Protein AF-A0A2T2RWZ2-F1 (afdb_monomer_lite)

pLDDT: mean 97.0, std 3.91, range [71.19, 98.81]

Structure (mmCIF, N/CA/C/O backbone):
data_AF-A0A2T2RWZ2-F1
#
_entry.id   AF-A0A2T2RWZ2-F1
#
loop_
_atom_site.group_PDB
_atom_site.id
_atom_site.type_symbol
_atom_site.label_atom_id
_atom_site.label_alt_id
_atom_site.label_comp_id
_atom_site.label_asym_id
_atom_site.label_entity_id
_atom_site.label_seq_id
_atom_site.pdbx_PDB_ins_code
_atom_site.Cartn_x
_atom_site.Cartn_y
_atom_site.Cartn_z
_atom_site.occupancy
_atom_site.B_iso_or_equiv
_atom_site.auth_seq_id
_atom_site.auth_comp_id
_atom_site.auth_asym_id
_atom_site.auth_atom_id
_atom_site.pdbx_PDB_model_num
ATOM 1 N N . GLY A 1 1 ? -0.394 1.538 -9.922 1.00 92.38 1 GLY A N 1
ATOM 2 C CA . GLY A 1 1 ? -0.880 0.370 -9.167 1.00 92.38 1 GLY A CA 1
ATOM 3 C C . GLY A 1 1 ? -2.333 0.580 -8.805 1.00 92.38 1 GLY A C 1
ATOM 4 O O . GLY A 1 1 ? -3.041 1.200 -9.586 1.00 92.38 1 GLY A O 1
ATOM 5 N N . VAL A 1 2 ? -2.768 0.091 -7.643 1.00 97.31 2 VAL A N 1
ATOM 6 C CA . VAL A 1 2 ? -4.123 0.315 -7.104 1.00 97.31 2 VAL A CA 1
ATOM 7 C C . VAL A 1 2 ? -4.041 0.806 -5.665 1.00 97.31 2 VAL A C 1
ATOM 9 O O . VAL A 1 2 ? -3.121 0.417 -4.940 1.00 97.31 2 VAL A O 1
ATOM 12 N N . ILE A 1 3 ? -5.022 1.611 -5.261 1.00 98.25 3 ILE A N 1
ATOM 13 C CA . ILE A 1 3 ? -5.198 2.068 -3.882 1.00 98.25 3 ILE A CA 1
ATOM 14 C C . ILE A 1 3 ? -6.351 1.269 -3.280 1.00 98.25 3 ILE A C 1
ATOM 16 O O . ILE A 1 3 ? -7.473 1.306 -3.786 1.00 98.25 3 ILE A O 1
ATOM 20 N N . ARG A 1 4 ? -6.073 0.518 -2.213 1.00 98.31 4 ARG A N 1
ATOM 21 C CA . ARG A 1 4 ? -7.101 -0.164 -1.418 1.00 98.31 4 ARG A CA 1
ATOM 22 C C . ARG A 1 4 ? -7.204 0.522 -0.071 1.00 98.31 4 ARG A C 1
ATOM 24 O O . ARG A 1 4 ? -6.192 0.703 0.596 1.00 98.31 4 ARG A O 1
ATOM 31 N N . ARG A 1 5 ? -8.425 0.859 0.330 1.00 98.25 5 ARG A N 1
ATOM 32 C CA . ARG A 1 5 ? -8.729 1.486 1.616 1.00 98.25 5 ARG A CA 1
ATOM 33 C C . ARG A 1 5 ? -9.694 0.593 2.378 1.00 98.25 5 ARG A C 1
ATOM 35 O O . ARG A 1 5 ? -10.848 0.456 1.982 1.00 98.25 5 ARG A O 1
ATOM 42 N N . VAL A 1 6 ? -9.204 -0.039 3.439 1.00 98.12 6 VAL A N 1
ATOM 43 C CA . VAL A 1 6 ? -9.974 -0.984 4.256 1.00 98.12 6 VAL A CA 1
ATOM 44 C C . VAL A 1 6 ? -10.317 -0.312 5.575 1.00 98.12 6 VAL A C 1
ATOM 46 O O . VAL A 1 6 ? -9.421 -0.008 6.360 1.00 98.12 6 VAL A O 1
ATOM 49 N N . ARG A 1 7 ? -11.606 -0.056 5.809 1.00 98.31 7 ARG A N 1
ATOM 50 C CA . ARG A 1 7 ? -12.088 0.532 7.062 1.00 98.31 7 ARG A CA 1
ATOM 51 C C . ARG A 1 7 ? -12.419 -0.565 8.061 1.00 98.31 7 ARG A C 1
ATOM 53 O O . ARG A 1 7 ? -13.194 -1.466 7.752 1.00 98.31 7 ARG A O 1
ATOM 60 N N . PHE A 1 8 ? -11.856 -0.451 9.252 1.00 98.38 8 PHE A N 1
ATOM 61 C CA . PHE A 1 8 ? -12.123 -1.360 10.355 1.00 98.38 8 PHE A CA 1
ATOM 62 C C . PHE A 1 8 ? -13.377 -0.886 11.083 1.00 98.38 8 PHE A C 1
ATOM 64 O O . PHE A 1 8 ? -13.516 0.300 11.369 1.00 98.38 8 PHE A O 1
ATOM 71 N N . LEU A 1 9 ? -14.325 -1.787 11.335 1.00 98.31 9 LEU A N 1
ATOM 72 C CA . LEU A 1 9 ? -15.586 -1.447 12.010 1.00 98.31 9 LEU A CA 1
ATOM 73 C C . LEU A 1 9 ? -15.540 -1.734 13.513 1.00 98.31 9 LEU A C 1
ATOM 75 O O . LEU A 1 9 ? -16.349 -1.205 14.265 1.00 98.31 9 LEU A O 1
ATOM 79 N N . GLU A 1 10 ? -14.559 -2.518 13.943 1.00 98.50 10 GLU A N 1
ATOM 80 C CA . GLU A 1 10 ? -14.315 -2.918 15.324 1.00 98.50 10 GLU A CA 1
ATOM 81 C C . GLU A 1 10 ? -12.796 -2.933 15.577 1.00 98.50 10 GLU A C 1
ATOM 83 O O . GLU A 1 10 ? -12.026 -2.959 14.607 1.00 98.50 10 GLU A O 1
ATOM 88 N N . PRO A 1 11 ? -12.339 -2.898 16.843 1.00 98.56 11 PRO A N 1
ATOM 89 C CA . PRO A 1 11 ? -10.919 -3.008 17.164 1.00 98.56 11 PRO A CA 1
ATOM 90 C C . PRO A 1 11 ? -10.311 -4.330 16.679 1.00 98.56 11 PRO A C 1
ATOM 92 O O . PRO A 1 11 ? -10.867 -5.398 16.932 1.00 98.56 11 PRO A O 1
ATOM 95 N N . MET A 1 12 ? -9.169 -4.265 15.991 1.00 98.38 12 MET A N 1
ATOM 96 C CA . MET A 1 12 ? -8.472 -5.436 15.443 1.00 98.38 12 MET A CA 1
ATOM 97 C C . MET A 1 12 ? -6.964 -5.188 15.330 1.00 98.38 12 MET A C 1
ATOM 99 O O . MET A 1 12 ? -6.522 -4.052 15.156 1.00 98.38 12 MET A O 1
ATOM 103 N N . THR A 1 13 ? -6.180 -6.265 15.292 1.00 98.56 13 THR A N 1
ATOM 104 C CA . THR A 1 13 ? -4.766 -6.222 14.895 1.00 98.56 13 THR A CA 1
ATOM 105 C C . THR A 1 13 ? -4.641 -6.472 13.391 1.00 98.56 13 THR A C 1
ATOM 107 O O . THR A 1 13 ? -5.127 -7.483 12.880 1.00 98.56 13 THR A O 1
ATOM 110 N N . ALA A 1 14 ? -3.956 -5.583 12.671 1.00 98.31 14 ALA A N 1
ATOM 111 C CA . ALA A 1 14 ? -3.677 -5.733 11.246 1.00 98.31 14 ALA A CA 1
ATOM 112 C C . ALA A 1 14 ? -2.177 -5.925 10.990 1.00 98.31 14 ALA A C 1
ATOM 114 O O . ALA A 1 14 ? -1.341 -5.228 11.565 1.00 98.31 14 ALA A O 1
ATOM 115 N N . GLY A 1 15 ? -1.837 -6.852 10.093 1.00 98.12 15 GLY A N 1
ATOM 116 C CA . GLY A 1 15 ? -0.467 -7.111 9.653 1.00 98.12 15 GLY A CA 1
ATOM 117 C C . GLY A 1 15 ? -0.322 -6.946 8.145 1.00 98.12 15 GLY A C 1
ATOM 118 O O . GLY A 1 15 ? -1.238 -7.270 7.389 1.00 98.12 15 GLY A O 1
ATOM 119 N N . ILE A 1 16 ? 0.836 -6.465 7.698 1.00 98.12 16 ILE A N 1
ATOM 120 C CA . ILE A 1 16 ? 1.171 -6.368 6.277 1.00 98.12 16 ILE A CA 1
ATOM 121 C C . ILE A 1 16 ? 2.570 -6.908 6.002 1.00 98.12 16 ILE A C 1
ATOM 123 O O . ILE A 1 16 ? 3.506 -6.659 6.758 1.00 98.12 16 ILE A O 1
ATOM 127 N N . LEU A 1 17 ? 2.696 -7.620 4.883 1.00 98.19 17 LEU A N 1
ATOM 128 C CA . LEU A 1 17 ? 3.953 -7.991 4.246 1.00 98.19 17 LEU A CA 1
ATOM 129 C C . LEU A 1 17 ? 3.858 -7.569 2.781 1.00 98.19 17 LEU A C 1
ATOM 131 O O . LEU A 1 17 ? 3.009 -8.059 2.036 1.00 98.19 17 LEU A O 1
ATOM 135 N N . SER A 1 18 ? 4.695 -6.624 2.368 1.00 97.00 18 SER A N 1
ATOM 136 C CA . SER A 1 18 ? 4.586 -6.000 1.051 1.00 97.00 18 SER A CA 1
ATOM 137 C C . SER A 1 18 ? 5.948 -5.610 0.480 1.00 97.00 18 SER A C 1
ATOM 139 O O . SER A 1 18 ? 6.793 -5.052 1.165 1.00 97.00 18 SER A O 1
ATOM 141 N N . GLY A 1 19 ? 6.177 -5.901 -0.802 1.00 96.44 19 GLY A N 1
ATOM 142 C CA . GLY A 1 19 ? 7.423 -5.558 -1.495 1.00 96.44 19 GLY A CA 1
ATOM 143 C C . GLY A 1 19 ? 7.385 -4.190 -2.182 1.00 96.44 19 GLY A C 1
ATOM 144 O O . GLY A 1 19 ? 6.346 -3.535 -2.258 1.00 96.44 19 GLY A O 1
ATOM 145 N N . ARG A 1 20 ? 8.526 -3.779 -2.756 1.00 97.19 20 ARG A N 1
ATOM 146 C CA . ARG A 1 20 ? 8.640 -2.590 -3.633 1.00 97.19 20 ARG A CA 1
ATOM 147 C C . ARG A 1 20 ? 8.172 -1.278 -2.974 1.00 97.19 20 ARG A C 1
ATOM 149 O O . ARG A 1 20 ? 7.492 -0.469 -3.599 1.00 97.19 20 ARG A O 1
ATOM 156 N N . ARG A 1 21 ? 8.530 -1.098 -1.695 1.00 97.06 21 ARG A N 1
ATOM 157 C CA . ARG A 1 21 ? 8.297 0.126 -0.895 1.00 97.06 21 ARG A CA 1
ATOM 158 C C . ARG A 1 21 ? 9.487 1.091 -0.864 1.00 97.06 21 ARG A C 1
ATOM 160 O O . ARG A 1 21 ? 9.341 2.243 -0.496 1.00 97.06 21 ARG A O 1
ATOM 167 N N . ARG A 1 22 ? 10.666 0.607 -1.269 1.00 95.75 22 ARG A N 1
ATOM 168 C CA . ARG A 1 22 ? 11.913 1.387 -1.356 1.00 95.75 22 ARG A CA 1
ATOM 169 C C . ARG A 1 22 ? 12.556 1.290 -2.733 1.00 95.75 22 ARG A C 1
ATOM 171 O O . ARG A 1 22 ? 12.957 2.296 -3.296 1.00 95.75 22 ARG A O 1
ATOM 178 N N . ILE A 1 23 ? 12.660 0.071 -3.267 1.00 97.38 23 ILE A N 1
ATOM 179 C CA . ILE A 1 23 ? 13.216 -0.164 -4.603 1.00 97.38 23 ILE A CA 1
ATOM 180 C C . ILE A 1 23 ? 12.061 -0.297 -5.606 1.00 97.38 23 ILE A C 1
ATOM 182 O O . ILE A 1 23 ? 11.247 -1.220 -5.442 1.00 97.38 23 ILE A O 1
ATOM 186 N N . PRO A 1 24 ? 11.979 0.584 -6.622 1.00 97.38 24 PRO A N 1
ATOM 187 C CA . PRO A 1 24 ? 10.916 0.547 -7.617 1.00 97.38 24 PRO A CA 1
ATOM 188 C C . PRO A 1 24 ? 11.014 -0.699 -8.509 1.00 97.38 24 PRO A C 1
ATOM 190 O O . PRO A 1 24 ? 12.100 -1.267 -8.677 1.00 97.38 24 PRO A O 1
ATOM 193 N N . PRO A 1 25 ? 9.901 -1.158 -9.099 1.00 97.81 25 PRO A N 1
ATOM 194 C CA . PRO A 1 25 ? 9.949 -2.105 -10.208 1.00 97.81 25 PRO A CA 1
ATOM 195 C C . PRO A 1 25 ? 10.730 -1.512 -11.389 1.00 97.81 25 PRO A C 1
ATOM 197 O O . PRO A 1 25 ? 10.502 -0.367 -11.773 1.00 97.81 25 PRO A O 1
ATOM 200 N N . PHE A 1 26 ? 11.678 -2.273 -11.937 1.00 97.44 26 PHE A N 1
ATOM 201 C CA . PHE A 1 26 ? 12.529 -1.815 -13.035 1.00 97.44 26 PHE A CA 1
ATOM 202 C C . PHE A 1 26 ? 11.781 -1.853 -14.368 1.00 97.44 26 PHE A C 1
ATOM 204 O O . PHE A 1 26 ? 10.932 -2.722 -14.575 1.00 97.44 26 PHE A O 1
ATOM 211 N N . GLY A 1 27 ? 12.120 -0.930 -15.264 1.00 97.44 27 GLY A N 1
ATOM 212 C CA . GLY A 1 27 ? 11.704 -0.996 -16.659 1.00 97.44 27 GLY A CA 1
ATOM 213 C C . GLY A 1 27 ? 12.654 -1.843 -17.507 1.00 97.44 27 GLY A C 1
ATOM 214 O O . GLY A 1 27 ? 13.750 -2.212 -17.080 1.00 97.44 27 GLY A O 1
ATOM 215 N N . LEU A 1 28 ? 12.217 -2.180 -18.715 1.00 97.56 28 LEU A N 1
ATOM 216 C CA . LEU A 1 28 ? 12.936 -3.042 -19.653 1.00 97.56 28 LEU A CA 1
ATOM 217 C C . LEU A 1 28 ? 13.108 -2.354 -21.009 1.00 97.56 28 LEU A C 1
ATOM 219 O O . LEU A 1 28 ? 12.229 -1.621 -21.453 1.00 97.56 28 LEU A O 1
ATOM 223 N N . GLN A 1 29 ? 14.229 -2.624 -21.689 1.00 97.00 29 GLN A N 1
ATOM 224 C CA . GLN A 1 29 ? 14.500 -2.134 -23.054 1.00 97.00 29 GLN A CA 1
ATOM 225 C C . GLN A 1 29 ? 14.351 -0.606 -23.199 1.00 97.00 29 GLN A C 1
ATOM 227 O O . GLN A 1 29 ? 13.722 -0.116 -24.130 1.00 97.00 29 GLN A O 1
ATOM 232 N N . GLY A 1 30 ? 14.902 0.151 -22.245 1.00 95.50 30 GLY A N 1
ATOM 233 C CA . GLY A 1 30 ? 14.787 1.615 -22.210 1.00 9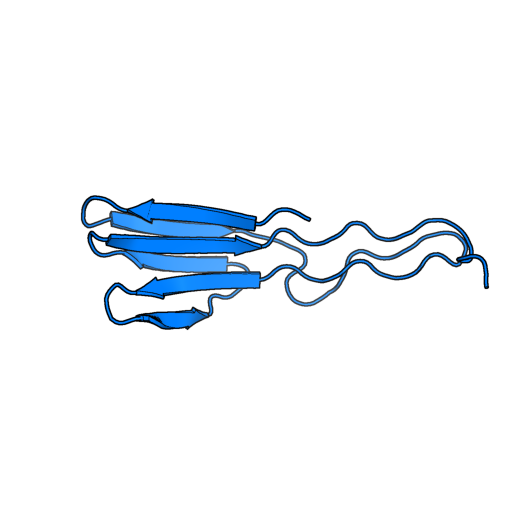5.50 30 GLY A CA 1
ATOM 234 C C . GLY A 1 30 ? 13.524 2.143 -21.521 1.00 95.50 30 GLY A C 1
ATOM 235 O O . GLY A 1 30 ? 13.377 3.352 -21.402 1.00 95.50 30 GLY A O 1
ATOM 236 N N . GLY A 1 31 ? 12.649 1.258 -21.033 1.00 97.44 31 GLY A N 1
ATOM 237 C CA . 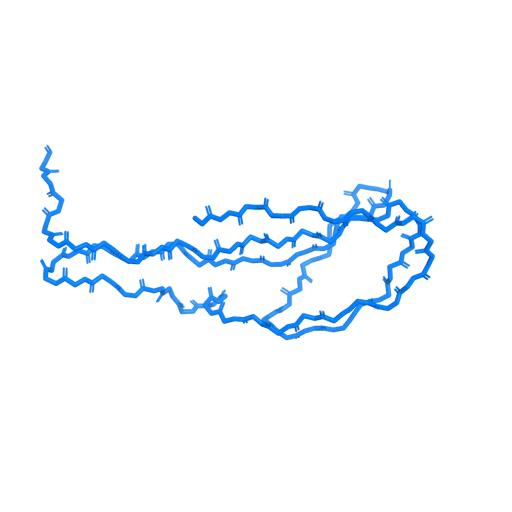GLY A 1 31 ? 11.485 1.637 -20.237 1.00 97.44 31 GLY A CA 1
ATOM 238 C C . GLY A 1 31 ? 11.852 2.197 -18.866 1.00 97.44 31 GLY A C 1
ATOM 239 O O . GLY A 1 31 ? 12.811 1.756 -18.227 1.00 97.44 31 GLY A O 1
ATOM 240 N N . GLU A 1 32 ? 11.047 3.148 -18.402 1.00 96.69 32 GLU A N 1
ATOM 241 C CA . GLU A 1 32 ? 11.213 3.795 -17.101 1.00 96.69 32 GLU A CA 1
ATOM 242 C C . GLU A 1 32 ? 10.799 2.890 -15.930 1.00 96.69 32 GLU A C 1
ATOM 244 O O . GLU A 1 32 ? 10.092 1.884 -16.081 1.00 96.69 32 GLU A O 1
ATOM 249 N N . THR A 1 33 ? 11.250 3.243 -14.727 1.00 97.69 33 THR A N 1
ATOM 250 C CA . THR A 1 33 ? 10.884 2.541 -13.494 1.00 97.69 33 THR A CA 1
ATOM 251 C C . THR A 1 33 ? 9.432 2.812 -13.100 1.00 97.69 33 THR A C 1
ATOM 253 O O . THR A 1 33 ? 8.882 3.886 -13.324 1.00 97.69 33 THR A O 1
ATOM 256 N N . GLY A 1 34 ? 8.798 1.827 -12.463 1.00 97.06 34 GLY A N 1
ATOM 257 C CA . GLY A 1 34 ? 7.481 2.006 -11.859 1.00 97.06 34 GLY A CA 1
ATOM 258 C C . GLY A 1 34 ? 7.567 2.758 -10.530 1.00 97.06 34 GLY A C 1
ATOM 259 O O . GLY A 1 34 ? 8.570 2.680 -9.824 1.00 97.06 34 GLY A O 1
ATOM 260 N N . ALA A 1 35 ? 6.489 3.428 -10.127 1.00 97.75 35 ALA A N 1
ATOM 261 C CA . ALA A 1 35 ? 6.411 4.033 -8.797 1.00 97.75 35 ALA A CA 1
ATOM 262 C C . ALA A 1 35 ? 6.470 2.969 -7.680 1.00 97.75 35 ALA A C 1
ATOM 264 O O . ALA A 1 35 ? 5.884 1.884 -7.805 1.00 97.75 35 ALA A O 1
ATOM 265 N N . VAL A 1 36 ? 7.137 3.292 -6.567 1.00 98.25 36 VAL A N 1
ATOM 266 C CA . VAL A 1 36 ? 7.060 2.492 -5.334 1.00 98.25 36 VAL A CA 1
ATOM 267 C C . VAL A 1 36 ? 5.654 2.563 -4.737 1.00 98.25 36 VAL A C 1
ATOM 269 O O . VAL A 1 36 ? 4.921 3.522 -4.956 1.00 98.25 36 VAL A O 1
ATOM 272 N N . GLY A 1 37 ? 5.271 1.527 -3.994 1.00 98.06 37 GLY A N 1
ATOM 273 C CA . GLY A 1 37 ? 4.066 1.573 -3.167 1.00 98.06 37 GLY A CA 1
ATOM 274 C C . GLY A 1 37 ? 4.354 2.146 -1.781 1.00 98.06 37 GLY A C 1
ATOM 275 O O . GLY A 1 37 ? 5.514 2.240 -1.377 1.00 98.06 37 GLY A O 1
ATOM 276 N N . CYS A 1 38 ? 3.304 2.414 -1.014 1.00 98.19 38 CYS A N 1
ATOM 277 C CA . CYS A 1 38 ? 3.376 2.779 0.400 1.00 98.19 38 CYS A CA 1
ATOM 278 C C . CYS A 1 38 ? 2.196 2.164 1.169 1.00 98.19 38 CYS A C 1
ATOM 280 O O . CYS A 1 38 ? 1.242 1.649 0.579 1.00 98.19 38 CYS A O 1
ATOM 282 N N . ASN A 1 39 ? 2.300 2.158 2.495 1.00 98.50 39 ASN A N 1
ATOM 283 C CA . ASN A 1 39 ? 1.261 1.674 3.394 1.00 98.50 39 ASN A CA 1
ATOM 284 C C . ASN A 1 39 ? 1.100 2.691 4.523 1.00 98.50 39 ASN A C 1
ATOM 286 O O . ASN A 1 39 ? 2.099 3.195 5.038 1.00 98.50 39 ASN A O 1
ATOM 290 N N . TYR A 1 40 ? -0.128 2.970 4.938 1.00 98.75 40 TYR A N 1
ATOM 291 C CA . TYR A 1 40 ? -0.375 3.853 6.074 1.00 98.75 40 TYR A CA 1
ATOM 292 C C . TYR A 1 40 ? -1.737 3.589 6.705 1.00 98.75 40 TYR A C 1
ATOM 294 O O . TYR A 1 40 ? -2.637 3.016 6.090 1.00 98.75 40 TYR A O 1
ATOM 302 N N . VAL A 1 41 ? -1.881 4.015 7.956 1.00 98.81 41 VAL A N 1
ATOM 303 C CA . VAL A 1 41 ? -3.162 4.060 8.656 1.00 98.81 41 VAL A CA 1
ATOM 304 C C . VAL A 1 41 ? -3.629 5.500 8.723 1.00 98.81 41 VAL A C 1
ATOM 306 O O . VAL A 1 41 ? -2.919 6.348 9.257 1.00 98.81 41 VAL A O 1
ATOM 309 N N . GLU A 1 42 ? -4.840 5.761 8.256 1.00 98.69 42 GLU A N 1
ATOM 310 C CA . GLU A 1 42 ? -5.555 6.991 8.574 1.00 98.69 42 GLU A CA 1
ATOM 311 C C . GLU A 1 42 ? -6.430 6.735 9.793 1.00 98.69 42 GLU A C 1
ATOM 313 O O . GLU A 1 42 ? -7.296 5.854 9.799 1.00 98.69 42 GLU A O 1
ATOM 318 N N . ARG A 1 43 ? -6.186 7.504 10.845 1.00 98.19 43 ARG A N 1
ATOM 319 C CA . ARG A 1 43 ? -6.926 7.418 12.097 1.00 98.19 43 ARG A CA 1
ATOM 320 C C . ARG A 1 43 ? -8.218 8.223 12.015 1.00 98.19 43 ARG A C 1
ATOM 322 O O . ARG A 1 43 ? -8.304 9.199 11.271 1.00 98.19 43 ARG A O 1
ATOM 329 N N . CYS A 1 44 ? -9.195 7.895 12.857 1.00 95.38 44 CYS A N 1
ATOM 330 C CA . CYS A 1 44 ? -10.437 8.676 12.989 1.00 95.38 44 CYS A CA 1
ATOM 331 C C . CYS A 1 44 ? -10.208 10.165 13.301 1.00 95.38 44 CYS A C 1
ATOM 333 O O . CYS A 1 44 ? -11.003 11.012 12.903 1.00 95.38 44 CYS A O 1
ATOM 335 N N . ASN A 1 45 ? -9.106 10.501 13.978 1.00 94.56 45 ASN A N 1
ATOM 336 C CA . ASN A 1 45 ? -8.712 11.887 14.249 1.00 94.56 45 ASN A CA 1
ATOM 337 C C . ASN A 1 45 ? -8.001 12.569 13.059 1.00 94.56 45 ASN A C 1
ATOM 339 O O . ASN A 1 45 ? -7.380 13.610 13.239 1.00 94.56 45 ASN A O 1
ATOM 343 N N . SER A 1 46 ? -8.063 11.978 11.861 1.00 93.88 46 SER A N 1
ATOM 344 C CA . SER A 1 46 ? -7.388 12.416 10.629 1.00 93.88 46 SER A CA 1
ATOM 345 C C . SER A 1 46 ? -5.855 12.374 10.652 1.00 93.88 46 SER A C 1
ATOM 347 O O . SER A 1 46 ? -5.230 12.772 9.671 1.00 93.88 46 SER A O 1
ATOM 349 N N . SER A 1 47 ? -5.221 11.872 11.720 1.00 98.06 47 SER A N 1
ATOM 350 C CA . SER A 1 47 ? -3.773 11.636 11.701 1.00 98.06 47 SER A CA 1
ATOM 351 C C . SER A 1 47 ? -3.420 10.454 10.802 1.00 98.06 47 SER A C 1
ATOM 353 O O . SER A 1 47 ? -4.169 9.479 10.704 1.00 98.06 47 SER A O 1
ATOM 355 N N . VAL A 1 48 ? -2.253 10.536 10.168 1.00 98.38 48 VAL A N 1
ATOM 356 C CA . VAL A 1 48 ? -1.715 9.473 9.320 1.00 98.38 48 VAL A CA 1
ATOM 357 C C . VAL A 1 48 ? -0.504 8.865 10.007 1.00 98.38 48 VAL A C 1
ATOM 359 O O . VAL A 1 48 ? 0.395 9.577 10.451 1.00 98.38 48 VAL A O 1
ATOM 362 N N . LYS A 1 49 ? -0.480 7.537 10.096 1.00 98.31 49 LYS A N 1
ATOM 363 C CA . LYS A 1 49 ? 0.684 6.767 10.528 1.00 98.31 49 LYS A CA 1
ATOM 364 C C . LYS A 1 49 ? 1.219 5.982 9.341 1.00 98.31 49 LYS A C 1
ATOM 366 O O . LYS A 1 49 ? 0.590 5.010 8.926 1.00 98.31 49 LYS A O 1
ATOM 371 N N . GLU A 1 50 ? 2.379 6.374 8.834 1.00 98.38 50 GLU A N 1
ATOM 372 C CA . GLU A 1 50 ? 3.094 5.593 7.825 1.00 98.38 50 GLU A CA 1
ATOM 373 C C . GLU A 1 50 ? 3.554 4.247 8.392 1.00 98.38 50 GLU A C 1
ATOM 375 O O . GLU A 1 50 ? 3.851 4.113 9.584 1.00 98.38 50 GLU A O 1
ATOM 380 N N . LEU A 1 51 ? 3.575 3.236 7.528 1.00 98.25 51 LEU A N 1
ATOM 381 C CA . LEU A 1 51 ? 4.008 1.886 7.851 1.00 98.25 51 LEU A CA 1
ATOM 382 C C . LEU A 1 51 ? 5.079 1.427 6.864 1.00 98.25 51 LEU A C 1
ATOM 384 O O . LEU A 1 51 ? 4.991 1.666 5.657 1.00 98.25 51 LEU A O 1
ATOM 388 N N . ASP A 1 52 ? 6.040 0.671 7.382 1.00 97.69 52 ASP A N 1
ATOM 389 C CA . ASP A 1 52 ? 7.061 0.018 6.577 1.00 97.69 52 ASP A CA 1
ATOM 390 C C . ASP A 1 52 ? 6.491 -1.095 5.673 1.00 97.69 52 ASP A C 1
ATOM 392 O O . ASP A 1 52 ? 5.303 -1.435 5.666 1.00 97.69 52 ASP A O 1
ATOM 396 N N . SER A 1 53 ? 7.385 -1.698 4.886 1.00 96.94 53 SER A N 1
ATOM 397 C CA . SER A 1 53 ? 7.096 -2.876 4.054 1.00 96.94 53 SER A CA 1
ATOM 398 C C . SER A 1 53 ? 6.514 -4.065 4.826 1.00 96.94 53 SER A C 1
ATOM 400 O O . SER A 1 53 ? 5.639 -4.759 4.296 1.00 96.94 53 SER A O 1
ATOM 402 N N . THR A 1 54 ? 6.963 -4.248 6.068 1.00 98.31 54 THR A N 1
ATOM 403 C CA . THR A 1 54 ? 6.475 -5.251 7.012 1.00 98.31 54 THR A CA 1
ATOM 404 C C . THR A 1 54 ? 6.107 -4.544 8.303 1.00 98.31 54 THR A C 1
ATOM 406 O O . THR A 1 54 ? 6.960 -3.900 8.909 1.00 98.31 54 THR A O 1
ATOM 409 N N . ALA A 1 55 ? 4.853 -4.653 8.727 1.00 98.25 55 ALA A N 1
ATOM 410 C CA . ALA A 1 55 ? 4.384 -3.985 9.934 1.00 98.25 55 ALA A CA 1
ATOM 411 C C . ALA A 1 55 ? 3.199 -4.722 10.562 1.00 98.25 55 ALA A C 1
ATOM 413 O O . ALA A 1 55 ? 2.437 -5.401 9.872 1.00 98.25 55 ALA A O 1
ATOM 414 N N . VAL A 1 56 ? 3.036 -4.532 11.871 1.00 98.50 56 VAL A N 1
ATOM 415 C CA . VAL A 1 56 ? 1.841 -4.898 12.638 1.00 98.50 56 VAL A CA 1
ATOM 416 C C . VAL A 1 56 ? 1.334 -3.639 13.334 1.00 98.50 56 VAL A C 1
ATOM 418 O O . VAL A 1 56 ? 2.127 -2.845 13.847 1.00 98.50 56 VAL A O 1
ATOM 421 N N . VAL A 1 57 ? 0.023 -3.419 13.318 1.00 98.44 57 VAL A N 1
ATOM 422 C CA . VAL A 1 57 ? -0.598 -2.225 13.887 1.00 98.44 57 VAL A CA 1
ATOM 423 C C . VAL A 1 57 ? -1.964 -2.542 14.486 1.00 98.44 57 VAL A C 1
ATOM 425 O O . VAL A 1 57 ? -2.776 -3.243 13.886 1.00 98.44 57 VAL A O 1
ATOM 428 N N . GLU A 1 58 ? -2.219 -1.979 15.664 1.00 98.56 58 GLU A N 1
ATOM 429 C CA . GLU A 1 58 ? -3.547 -1.964 16.274 1.00 98.56 58 GLU A CA 1
ATOM 430 C C . GLU A 1 58 ? -4.436 -0.925 15.581 1.00 98.56 58 GLU A C 1
ATOM 432 O O . GLU A 1 58 ? -4.040 0.238 15.388 1.00 98.56 58 GLU A O 1
ATOM 437 N N . MET A 1 59 ? -5.636 -1.355 15.208 1.00 98.56 59 MET A N 1
ATOM 438 C CA . MET A 1 59 ? -6.656 -0.571 14.520 1.00 98.56 59 MET A CA 1
ATOM 439 C C . MET A 1 59 ? -7.831 -0.338 15.463 1.00 98.56 59 MET A C 1
ATOM 441 O O . MET A 1 59 ? -8.300 -1.271 16.112 1.00 98.56 59 MET A O 1
ATOM 445 N N . ASN A 1 60 ? -8.333 0.893 15.512 1.00 98.44 60 ASN A N 1
ATOM 446 C CA . ASN A 1 60 ? -9.587 1.201 16.190 1.00 98.44 60 ASN A CA 1
ATOM 447 C C . ASN A 1 60 ? -10.758 1.139 15.205 1.00 98.44 60 ASN A C 1
ATOM 449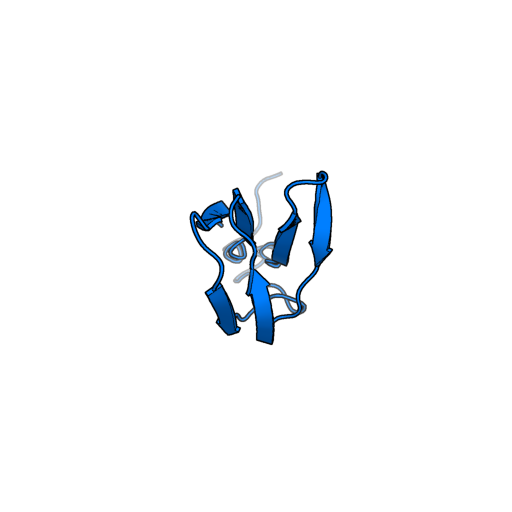 O O . ASN A 1 60 ? -10.579 1.267 13.991 1.00 98.44 60 ASN A O 1
ATOM 453 N N . ALA A 1 61 ? -11.977 1.027 15.735 1.00 98.25 61 ALA A N 1
ATOM 454 C CA . ALA A 1 61 ? -13.180 1.212 14.936 1.00 98.25 61 AL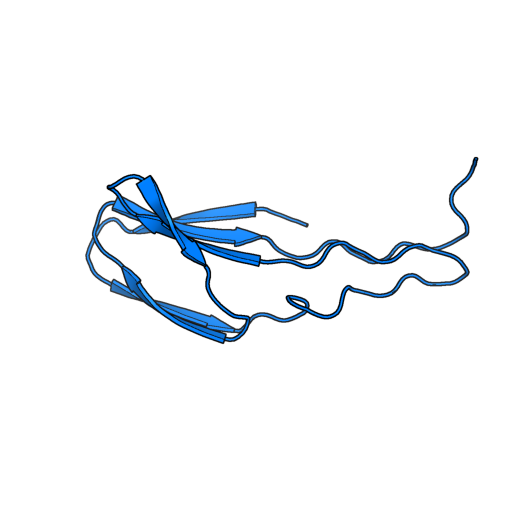A A CA 1
ATOM 455 C C . ALA A 1 61 ? -13.161 2.586 14.235 1.00 98.25 61 ALA A C 1
ATOM 457 O O . ALA A 1 61 ? -12.935 3.625 14.858 1.00 98.25 61 ALA A O 1
ATOM 458 N N . GLY A 1 62 ? -13.399 2.570 12.927 1.00 98.25 62 GLY A N 1
ATOM 459 C CA . GLY A 1 62 ? -13.393 3.723 12.034 1.00 98.25 62 GLY A CA 1
ATOM 460 C C . GLY A 1 62 ? -12.040 4.045 11.388 1.00 98.25 62 GLY A C 1
ATOM 461 O O . GLY A 1 62 ? -12.045 4.744 10.369 1.00 98.25 62 GLY A O 1
ATOM 462 N N . ASP A 1 63 ? -10.922 3.513 11.900 1.00 98.69 63 ASP A N 1
ATOM 463 C CA . ASP A 1 63 ? -9.607 3.672 11.271 1.00 98.69 63 ASP A CA 1
ATOM 464 C C . ASP A 1 63 ? -9.593 2.993 9.888 1.00 98.69 63 ASP A C 1
ATOM 466 O O . ASP A 1 63 ? -10.281 1.992 9.645 1.00 98.69 63 ASP A O 1
ATOM 470 N N . ALA A 1 64 ? -8.786 3.522 8.969 1.00 98.62 64 ALA A N 1
ATOM 471 C CA . ALA A 1 64 ? -8.607 2.956 7.639 1.00 98.62 64 ALA A CA 1
ATOM 472 C C . ALA A 1 64 ? -7.154 2.534 7.407 1.00 98.62 64 ALA A C 1
ATOM 474 O O . ALA A 1 64 ? -6.235 3.335 7.549 1.00 98.62 64 ALA A O 1
ATOM 475 N N . PHE A 1 65 ? -6.950 1.280 7.003 1.00 98.69 65 PHE A N 1
ATOM 476 C CA . PHE A 1 65 ? -5.668 0.803 6.491 1.00 98.69 65 PHE A CA 1
ATOM 477 C C . PHE A 1 65 ? -5.637 1.048 4.981 1.00 98.69 65 PHE A C 1
ATOM 479 O O . PHE A 1 65 ? -6.432 0.465 4.233 1.00 98.69 65 PHE A O 1
ATOM 486 N N . VAL A 1 66 ? -4.721 1.904 4.531 1.00 98.69 66 VAL A N 1
ATOM 487 C CA . VAL A 1 66 ? -4.503 2.198 3.115 1.00 98.69 66 VAL A CA 1
ATOM 488 C C . VAL A 1 66 ? -3.273 1.467 2.593 1.00 98.69 66 VAL A C 1
ATOM 490 O O . VAL A 1 66 ? -2.196 1.496 3.191 1.00 98.69 66 VAL A O 1
ATOM 493 N N . ILE A 1 67 ? -3.454 0.791 1.461 1.00 98.56 67 ILE A N 1
ATOM 494 C CA . ILE A 1 67 ? -2.415 0.039 0.764 1.00 98.56 67 ILE A CA 1
ATOM 495 C C . ILE A 1 67 ? -2.326 0.571 -0.659 1.00 98.56 67 ILE A C 1
ATOM 497 O O . ILE A 1 67 ? -3.209 0.316 -1.487 1.00 98.56 67 ILE A O 1
ATOM 501 N N . GLU A 1 68 ? -1.226 1.251 -0.959 1.00 98.38 68 GLU A N 1
ATOM 502 C CA . GLU A 1 68 ? -0.894 1.691 -2.307 1.00 98.38 68 GLU A CA 1
ATOM 503 C C . GLU A 1 68 ? 0.057 0.670 -2.928 1.00 98.38 68 GLU A C 1
ATOM 505 O O . GLU A 1 68 ? 1.201 0.467 -2.512 1.00 98.38 68 GLU A O 1
ATOM 510 N N . THR A 1 69 ? -0.449 -0.073 -3.907 1.00 97.94 69 THR A N 1
ATOM 511 C CA . THR A 1 69 ? 0.344 -1.087 -4.609 1.00 97.94 69 THR A CA 1
ATOM 512 C C . THR A 1 69 ? 1.238 -0.396 -5.646 1.00 97.94 69 THR A C 1
ATOM 514 O O . THR A 1 69 ? 0.730 0.471 -6.363 1.00 97.94 69 THR A O 1
ATOM 517 N N . PRO A 1 70 ? 2.525 -0.780 -5.781 1.00 98.25 70 PRO A N 1
ATOM 518 C CA . PRO A 1 70 ? 3.459 -0.179 -6.736 1.00 98.25 70 PRO A CA 1
ATOM 519 C C . PRO A 1 70 ? 2.922 -0.196 -8.173 1.00 98.25 70 PRO A C 1
ATOM 521 O O . PRO A 1 70 ? 2.064 -1.008 -8.542 1.00 98.25 70 PRO A O 1
ATOM 524 N N . GLY A 1 71 ? 3.442 0.709 -8.999 1.00 97.88 71 GLY A N 1
ATOM 525 C CA . GLY A 1 71 ? 3.294 0.632 -10.453 1.00 97.88 71 GLY A CA 1
ATOM 526 C C . GLY A 1 71 ? 4.160 -0.479 -11.051 1.00 97.88 71 GLY A C 1
ATOM 527 O O . GLY A 1 71 ? 5.130 -0.906 -10.435 1.00 97.88 71 GLY A O 1
ATOM 528 N N . GLY A 1 72 ? 3.820 -0.949 -12.251 1.00 97.50 72 GLY A N 1
ATOM 529 C CA . GLY A 1 72 ? 4.737 -1.776 -13.042 1.00 97.50 72 GLY A CA 1
ATOM 530 C C . GLY A 1 72 ? 5.838 -0.915 -13.665 1.00 97.50 72 GLY A C 1
ATOM 531 O O . GLY A 1 72 ? 5.626 0.277 -13.872 1.00 97.50 72 GLY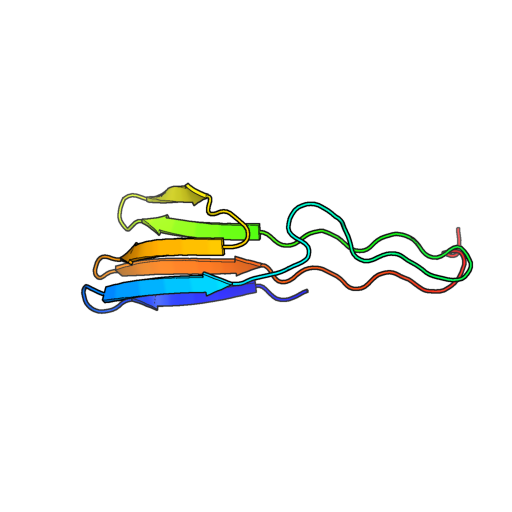 A O 1
ATOM 532 N N . GLY A 1 73 ? 6.998 -1.507 -13.949 1.00 97.44 73 GLY A N 1
ATOM 533 C CA . GLY A 1 73 ? 8.001 -0.861 -14.798 1.00 97.44 73 GLY A CA 1
ATOM 534 C C . GLY A 1 73 ? 7.566 -0.873 -16.263 1.00 97.44 73 GLY A C 1
ATOM 535 O O . GLY A 1 73 ? 6.843 -1.778 -16.687 1.00 97.44 73 GLY A O 1
ATOM 536 N N . GLY A 1 74 ? 7.984 0.140 -17.017 1.00 97.31 74 GLY A N 1
ATOM 537 C CA . GLY A 1 74 ? 7.670 0.272 -18.436 1.00 97.31 74 GLY A CA 1
ATOM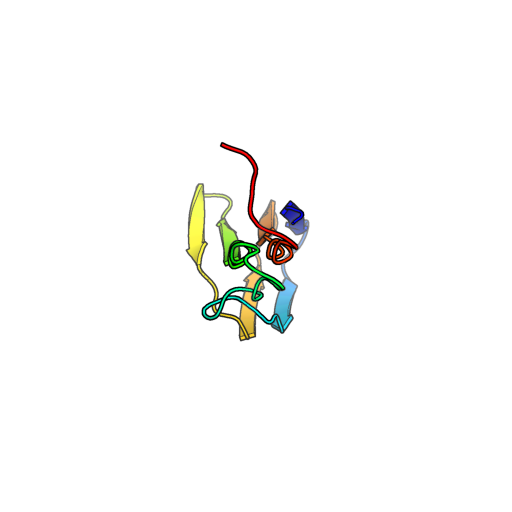 538 C C . GLY A 1 74 ? 8.490 -0.664 -19.325 1.00 97.31 74 GLY A C 1
ATOM 539 O O . GLY A 1 74 ? 9.485 -1.256 -18.900 1.00 97.31 74 GLY A O 1
ATOM 540 N N . TYR A 1 75 ? 8.087 -0.765 -20.591 1.00 97.50 75 TYR A N 1
ATOM 541 C CA . TYR A 1 75 ? 8.847 -1.447 -21.635 1.00 97.50 75 TYR A CA 1
ATOM 542 C C . TYR A 1 75 ? 9.013 -0.529 -22.846 1.00 97.50 75 TYR A C 1
ATOM 544 O O . TYR A 1 75 ? 8.024 0.026 -23.322 1.00 97.50 75 TYR A O 1
ATOM 552 N N . GLY A 1 76 ? 10.234 -0.445 -23.376 1.00 97.38 76 GLY A N 1
ATOM 553 C CA . GLY A 1 76 ? 10.555 0.394 -24.530 1.00 97.38 76 GLY A CA 1
ATOM 554 C C . GLY A 1 76 ? 10.818 1.852 -24.154 1.00 97.38 76 GLY A C 1
ATOM 555 O O . GLY A 1 76 ? 10.442 2.306 -23.077 1.00 97.38 76 GLY A O 1
ATOM 556 N N . ILE A 1 77 ? 11.474 2.583 -25.053 1.00 95.94 77 ILE A N 1
ATOM 557 C CA . ILE A 1 77 ? 11.719 4.020 -24.891 1.00 95.94 77 ILE A CA 1
ATOM 558 C C . ILE A 1 77 ? 10.372 4.748 -25.046 1.00 95.94 77 ILE A C 1
ATOM 560 O O . ILE A 1 77 ? 9.709 4.538 -26.069 1.00 95.94 77 ILE A O 1
ATOM 564 N N . PRO A 1 78 ? 9.940 5.566 -24.067 1.00 84.38 78 PRO A N 1
ATOM 565 C CA . PRO A 1 78 ? 8.747 6.387 -24.218 1.00 84.38 78 PRO A CA 1
ATOM 566 C C . PRO A 1 78 ? 8.885 7.298 -25.448 1.00 84.38 78 PRO A C 1
ATOM 568 O O . PRO A 1 78 ? 9.964 7.855 -25.657 1.00 84.38 78 PRO A O 1
ATOM 571 N N . PRO A 1 79 ? 7.842 7.440 -26.279 1.00 80.81 79 PRO A N 1
ATOM 572 C CA . PRO A 1 79 ? 7.855 8.443 -27.339 1.00 80.81 79 PRO A CA 1
ATOM 573 C C . PRO A 1 79 ? 7.996 9.852 -26.737 1.00 80.81 79 PRO A C 1
ATOM 575 O O . PRO A 1 79 ? 7.516 10.082 -25.625 1.00 80.81 79 PRO A O 1
ATOM 578 N N . GLU A 1 80 ? 8.660 10.757 -27.467 1.00 71.19 80 GLU A N 1
ATOM 579 C CA . GLU A 1 80 ? 8.734 12.194 -27.129 1.00 71.19 80 GLU A CA 1
ATOM 580 C C . GLU A 1 80 ? 7.352 12.863 -27.092 1.00 71.19 80 GLU A C 1
ATOM 582 O O . GLU A 1 80 ? 6.493 12.519 -27.941 1.00 71.19 80 GLU A O 1
#

Secondary structure (DSSP, 8-state):
--EEEEE-SS-EEEEEE-S-SSSPPPPBTTPPPPPPPEEEEE-TTS-EEEE-SEEEEEE-TT-EEEEEPPPPPPBSPPP-

Sequence (80 aa):
GVIRRVRFLEPMTAGILSGRRRIPPFGLQGGETGAVGCNYVERCNSSVKELDSTAVVEMNAGDAFVIETPGGGGYGIPPE

Foldseek 3Di:
DDKDKDADQAKDKDWAAADQQPPFAAEEAQWHTWAGKWKWKQAPVRDIGTDDNTDMDIHHHGIIIMTGHIGHTYYHHDDD

Radius of gyration: 15.71 Å; chains: 1; bounding box: 30×20×44 Å